Protein AF-G2GX30-F1 (afdb_monomer)

Foldseek 3Di:
DDPDPPDPQDPVNVVVVVVVVVVVCVVVVNDPDPPPPDPDQQQDCVPVVSVVVLLVVLVVLLVQCVVCQVPLVSNLVSLVVNLVSCRSHVVVVLNVLSVVQNVCSVVVHGDDPVSSVVSVVSSCVVSVVVVVVVPPPDD

Secondary structure (DSSP, 8-state):
------S---HHHHHHHHHHHHHHHHTTT-------S----SS-TTSHHHHHHHHHHHHHHHHHHHHTTT-HHHHHHHHHHHHHHHHHTT-HHHHHHHHHHHHHHHTT----HHHHHHHHHHHHHHHHHHHHHTSS---

pLDDT: m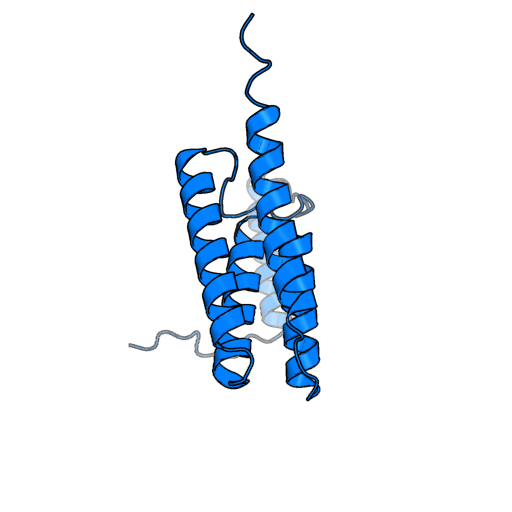ean 83.63, std 17.61, range [35.22, 98.38]

Solvent-accessible surface area (backbone atoms only — not comparable to full-atom values): 8175 Å² total; per-residue (Å²): 131,90,86,65,84,87,62,88,75,47,73,66,58,49,49,54,53,49,53,52,52,51,50,58,35,52,77,65,74,47,78,87,68,78,90,72,66,75,80,74,42,79,42,62,65,85,43,64,71,55,30,55,52,49,52,53,52,52,54,53,38,53,51,51,32,64,74,20,61,91,36,67,70,58,25,45,52,36,33,53,50,47,22,52,55,23,49,37,50,55,36,56,70,56,18,50,53,29,49,51,52,44,51,38,47,76,73,72,49,81,82,50,73,66,60,54,49,48,56,51,49,53,52,50,52,63,63,56,56,58,68,64,70,72,73,79,81,84,132

Structure (mmCIF, N/CA/C/O backbone):
data_AF-G2GX30-F1
#
_entry.id   AF-G2GX30-F1
#
loop_
_atom_site.group_PDB
_atom_site.id
_atom_site.type_symbol
_atom_site.label_atom_id
_atom_site.label_alt_id
_atom_site.label_comp_id
_atom_site.label_asym_id
_atom_site.label_entity_id
_atom_site.label_seq_id
_atom_site.pdbx_PDB_ins_code
_atom_site.Cartn_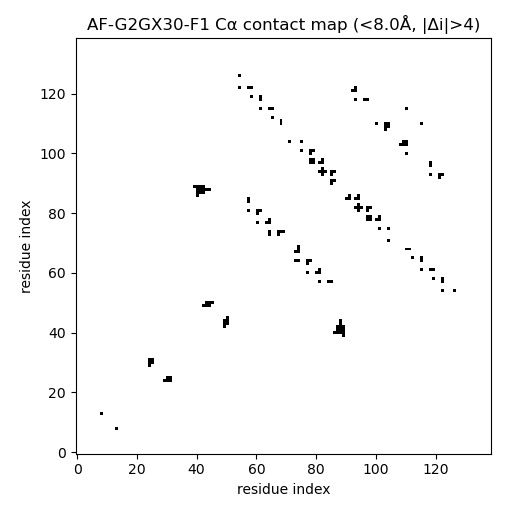x
_atom_site.Cartn_y
_atom_site.Cartn_z
_atom_site.occupancy
_atom_site.B_iso_or_equiv
_atom_site.auth_seq_id
_atom_site.auth_comp_id
_atom_site.auth_asym_id
_atom_site.auth_atom_id
_atom_site.pdbx_PDB_model_num
ATOM 1 N N . MET A 1 1 ? -11.036 15.610 -26.473 1.00 35.22 1 MET A N 1
ATOM 2 C CA . MET A 1 1 ? -11.741 14.913 -27.569 1.00 35.22 1 MET A CA 1
ATOM 3 C C . MET A 1 1 ? -11.343 13.449 -27.464 1.00 35.22 1 MET A C 1
ATOM 5 O O . MET A 1 1 ? -10.156 13.182 -27.365 1.00 35.22 1 MET A O 1
ATOM 9 N N . ASN A 1 2 ? -12.315 12.551 -27.303 1.00 45.97 2 ASN A N 1
ATOM 10 C CA . ASN A 1 2 ? -12.107 11.148 -26.934 1.00 45.97 2 ASN A CA 1
ATOM 11 C C . ASN A 1 2 ? -11.613 10.331 -28.136 1.00 45.97 2 ASN A C 1
ATOM 13 O O . ASN A 1 2 ? -12.425 9.855 -28.922 1.00 45.97 2 ASN A O 1
ATOM 17 N N . GLU A 1 3 ? -10.302 10.146 -28.264 1.00 43.62 3 GLU A N 1
ATOM 18 C CA . GLU A 1 3 ? -9.695 9.243 -29.252 1.00 43.62 3 GLU A CA 1
ATOM 19 C C . GLU A 1 3 ? -9.442 7.858 -28.639 1.00 43.62 3 GLU A C 1
ATOM 21 O O . GLU A 1 3 ? -8.326 7.346 -28.628 1.00 43.62 3 GLU A O 1
ATOM 26 N N . TYR A 1 4 ? -10.489 7.236 -28.091 1.00 46.62 4 TYR A N 1
ATOM 27 C CA . TYR A 1 4 ? -10.425 5.811 -27.770 1.00 46.62 4 TYR A CA 1
ATOM 28 C C . TYR A 1 4 ? -10.595 5.001 -29.059 1.00 46.62 4 TYR A C 1
ATOM 30 O O . TYR A 1 4 ? -11.507 5.261 -29.847 1.00 46.62 4 TYR A O 1
ATOM 38 N N . LEU A 1 5 ? -9.709 4.018 -29.251 1.00 45.59 5 LEU A N 1
ATOM 39 C CA . LEU A 1 5 ? -9.751 3.003 -30.307 1.00 45.59 5 LEU A CA 1
ATOM 40 C C . LEU A 1 5 ? -11.167 2.414 -30.412 1.00 45.59 5 LEU A C 1
ATOM 42 O O . LEU A 1 5 ? -11.622 1.657 -29.560 1.00 45.59 5 LEU A O 1
ATOM 46 N N . SER A 1 6 ? -11.884 2.807 -31.460 1.00 52.03 6 SER A N 1
ATOM 47 C CA . SER A 1 6 ? -13.336 2.660 -31.602 1.00 52.03 6 SER A CA 1
ATOM 48 C C . SER A 1 6 ? -13.799 1.303 -32.140 1.00 52.03 6 SER A C 1
ATOM 50 O O . SER A 1 6 ? -14.912 1.188 -32.652 1.00 52.03 6 SER A O 1
ATOM 52 N N . LYS A 1 7 ? -12.988 0.246 -32.025 1.00 60.47 7 LYS A N 1
ATOM 53 C CA . LYS A 1 7 ? -13.415 -1.117 -32.369 1.00 60.47 7 LYS A CA 1
ATOM 54 C C . LYS A 1 7 ? -12.879 -2.114 -31.344 1.00 60.47 7 LYS A C 1
ATOM 56 O O . LYS A 1 7 ? -11.677 -2.091 -31.087 1.00 60.47 7 LYS A O 1
ATOM 61 N N . PRO A 1 8 ? -13.719 -3.001 -30.778 1.00 57.06 8 PRO A N 1
ATOM 62 C CA . PRO A 1 8 ? -13.214 -4.119 -29.998 1.00 57.06 8 PRO A CA 1
ATOM 63 C C . PRO A 1 8 ? -12.328 -4.969 -30.913 1.00 57.06 8 PRO A C 1
ATOM 65 O O . PRO A 1 8 ? -12.810 -5.539 -31.892 1.00 57.06 8 PRO A O 1
ATOM 68 N N . ALA A 1 9 ? -11.027 -5.006 -30.630 1.00 61.25 9 ALA A N 1
ATOM 69 C CA . ALA A 1 9 ? -10.128 -5.950 -31.270 1.00 61.25 9 ALA A CA 1
ATOM 70 C C . ALA A 1 9 ? -10.529 -7.352 -30.806 1.00 61.25 9 ALA A C 1
ATOM 72 O O . ALA A 1 9 ? -10.614 -7.627 -29.607 1.00 61.25 9 ALA A O 1
ATOM 73 N N . THR A 1 10 ? -10.824 -8.233 -31.753 1.00 77.88 10 THR A N 1
ATOM 74 C CA . THR A 1 10 ? -11.016 -9.650 -31.436 1.00 77.88 10 THR A CA 1
ATOM 75 C C . THR A 1 10 ? -9.678 -10.266 -31.028 1.00 77.88 10 THR A C 1
ATOM 77 O O . THR A 1 10 ? -8.618 -9.784 -31.425 1.00 77.88 10 THR A O 1
ATOM 80 N N . MET A 1 11 ? -9.706 -11.364 -30.271 1.00 74.38 11 MET A N 1
ATOM 81 C CA . MET A 1 11 ? -8.475 -12.083 -29.911 1.00 74.38 11 MET A CA 1
ATOM 82 C C . MET A 1 11 ? -7.686 -12.549 -31.146 1.00 74.38 11 MET A C 1
ATOM 84 O O . MET A 1 11 ? -6.462 -12.569 -31.104 1.00 74.38 11 MET A O 1
ATOM 88 N N . GLY A 1 12 ? -8.369 -12.840 -32.262 1.00 79.44 12 GLY A N 1
ATOM 89 C CA . GLY A 1 12 ? -7.718 -13.145 -33.540 1.00 79.44 12 GLY A CA 1
ATOM 90 C C . GLY A 1 12 ? -6.960 -11.948 -34.121 1.00 79.44 12 GLY A C 1
ATOM 91 O O . GLY A 1 12 ? -5.793 -12.074 -34.461 1.00 79.44 12 GLY A O 1
ATOM 92 N N . GLN A 1 13 ? -7.575 -10.762 -34.134 1.00 79.88 13 GLN A N 1
ATOM 93 C CA . GLN A 1 13 ? -6.913 -9.532 -34.597 1.00 79.88 13 GLN A CA 1
ATOM 94 C C . GLN A 1 13 ? -5.732 -9.129 -33.708 1.00 79.88 13 GLN A C 1
ATOM 96 O O . GLN A 1 13 ? -4.739 -8.600 -34.198 1.00 79.88 13 GLN A O 1
ATOM 101 N N . LEU A 1 14 ? -5.832 -9.370 -32.398 1.00 78.81 14 LEU A N 1
ATOM 102 C CA . LEU A 1 14 ? -4.720 -9.136 -31.482 1.00 78.81 14 LEU A CA 1
ATOM 103 C C . LEU A 1 14 ? -3.553 -10.091 -31.770 1.00 78.81 14 LEU A C 1
ATOM 105 O O . LEU A 1 14 ? -2.413 -9.641 -31.813 1.00 78.81 14 LEU A O 1
ATOM 109 N N . ALA A 1 15 ? -3.834 -11.376 -31.999 1.00 82.44 15 ALA A N 1
ATOM 110 C CA . ALA A 1 15 ? -2.815 -12.364 -32.348 1.00 82.44 15 ALA A CA 1
ATOM 111 C C . ALA A 1 15 ? -2.107 -12.013 -33.667 1.00 82.44 15 ALA A C 1
ATOM 113 O O . ALA A 1 15 ? -0.882 -11.984 -33.702 1.00 82.44 15 ALA A O 1
ATOM 114 N N . GLU A 1 16 ? -2.860 -11.630 -34.703 1.00 85.12 16 GLU A N 1
ATOM 115 C CA . GLU A 1 16 ? -2.300 -11.198 -35.994 1.00 85.12 16 GLU A CA 1
ATOM 116 C C . GLU A 1 16 ? -1.362 -9.987 -35.853 1.00 85.12 16 GLU A C 1
ATOM 118 O O . GLU A 1 16 ? -0.301 -9.932 -36.474 1.00 85.12 16 GLU A O 1
ATOM 123 N N . LEU A 1 17 ? -1.728 -9.013 -35.013 1.00 83.12 17 LEU A N 1
ATOM 124 C CA . LEU A 1 17 ? -0.892 -7.839 -34.752 1.00 83.12 17 LEU A CA 1
ATOM 125 C C . LEU A 1 17 ? 0.368 -8.180 -33.949 1.00 83.12 17 LEU A C 1
ATOM 127 O O . LEU A 1 17 ? 1.416 -7.578 -34.186 1.00 83.12 17 LEU A O 1
ATOM 131 N N . ILE A 1 18 ? 0.277 -9.131 -33.015 1.00 81.94 18 ILE A N 1
ATOM 132 C CA . ILE A 1 18 ? 1.435 -9.631 -32.268 1.00 81.94 18 ILE A CA 1
ATOM 133 C C . ILE A 1 18 ? 2.387 -10.362 -33.219 1.00 81.94 18 ILE A C 1
ATOM 135 O O . ILE A 1 18 ? 3.570 -10.030 -33.235 1.00 81.94 18 ILE A O 1
ATOM 139 N N . ASP A 1 19 ? 1.881 -11.267 -34.059 1.00 84.25 19 ASP A N 1
ATOM 140 C CA . ASP A 1 19 ? 2.685 -12.009 -35.036 1.00 84.25 19 ASP A CA 1
ATOM 141 C C . ASP A 1 19 ? 3.418 -11.065 -35.996 1.00 84.25 19 ASP A C 1
ATOM 143 O O . ASP A 1 19 ? 4.619 -11.215 -36.237 1.00 84.25 19 ASP A O 1
ATOM 147 N N . LEU A 1 20 ? 2.720 -10.038 -36.489 1.00 85.94 20 LEU A N 1
ATOM 148 C CA . LEU A 1 20 ? 3.308 -9.013 -37.345 1.00 85.94 20 LEU A CA 1
ATOM 149 C C . LEU A 1 20 ? 4.406 -8.220 -36.617 1.00 85.94 20 LEU A C 1
ATOM 151 O O . LEU A 1 20 ? 5.489 -8.005 -37.161 1.00 85.94 20 LEU A O 1
ATOM 155 N N . ALA A 1 21 ? 4.160 -7.796 -35.374 1.00 82.12 21 ALA A N 1
ATOM 156 C CA . ALA A 1 21 ? 5.155 -7.087 -34.572 1.00 82.12 21 ALA A CA 1
ATOM 157 C C . ALA A 1 21 ? 6.389 -7.957 -34.283 1.00 82.12 21 ALA A C 1
ATOM 159 O O . ALA A 1 21 ? 7.513 -7.454 -34.313 1.00 82.12 21 ALA A O 1
ATOM 160 N N . THR A 1 22 ? 6.195 -9.255 -34.045 1.00 79.50 22 THR A N 1
ATOM 161 C CA . THR A 1 22 ? 7.275 -10.225 -33.858 1.00 79.50 22 THR A CA 1
ATOM 162 C C . THR A 1 22 ? 8.120 -10.377 -35.121 1.00 79.50 22 THR A C 1
ATOM 164 O O . THR A 1 22 ? 9.346 -10.332 -35.030 1.00 79.50 22 THR A O 1
ATOM 167 N N . GLN A 1 23 ? 7.496 -10.479 -36.298 1.00 83.00 23 GLN A N 1
ATOM 168 C CA . GLN A 1 23 ? 8.211 -10.527 -37.579 1.00 83.00 23 GLN A CA 1
ATOM 169 C C . GLN A 1 23 ? 9.085 -9.282 -37.778 1.00 83.00 23 GLN A C 1
ATOM 171 O O . GLN A 1 23 ? 10.282 -9.412 -38.023 1.00 83.00 23 GLN A O 1
ATOM 176 N N . PHE A 1 24 ? 8.534 -8.085 -37.552 1.00 83.44 24 PHE A N 1
ATOM 177 C CA . PHE A 1 24 ? 9.299 -6.838 -37.655 1.00 83.44 24 PHE A CA 1
ATOM 178 C C . PHE A 1 24 ? 10.456 -6.732 -36.652 1.00 83.44 24 PHE A C 1
ATOM 180 O O . PHE A 1 24 ? 11.464 -6.087 -36.942 1.00 83.44 24 PHE A O 1
ATOM 187 N N . GLN A 1 25 ? 10.324 -7.312 -35.457 1.00 78.12 25 GLN A N 1
ATOM 188 C CA . GLN A 1 25 ? 11.401 -7.320 -34.462 1.00 78.12 25 GLN A CA 1
ATOM 189 C C . GLN A 1 25 ? 12.536 -8.264 -34.878 1.00 78.12 25 GLN A C 1
ATOM 191 O O . GLN A 1 25 ? 13.703 -7.878 -34.806 1.00 78.12 25 GLN A O 1
ATOM 196 N N . LEU A 1 26 ? 12.195 -9.451 -35.388 1.00 78.94 26 LEU A N 1
ATOM 197 C CA . LEU A 1 26 ? 13.165 -10.436 -35.872 1.00 78.94 26 LEU A CA 1
ATOM 198 C C . LEU A 1 26 ? 13.907 -9.959 -37.128 1.00 78.94 26 LEU A C 1
ATOM 200 O O . LEU A 1 26 ? 15.121 -10.108 -37.202 1.00 78.94 26 LEU A O 1
ATOM 204 N N . GLU A 1 27 ? 13.214 -9.321 -38.078 1.00 85.69 27 GLU A N 1
ATOM 205 C CA . GLU A 1 27 ? 13.835 -8.728 -39.279 1.00 85.69 27 GLU A CA 1
ATOM 206 C C . GLU A 1 27 ? 14.869 -7.640 -38.954 1.00 85.69 27 GLU A C 1
ATOM 208 O O . GLU A 1 27 ? 15.732 -7.329 -39.773 1.00 85.69 27 GLU A O 1
ATOM 213 N N . ARG A 1 28 ? 14.787 -7.047 -37.759 1.00 79.12 28 ARG A N 1
ATOM 214 C CA . ARG A 1 28 ? 15.690 -5.991 -37.290 1.00 79.12 28 ARG A CA 1
ATOM 215 C C . ARG A 1 28 ? 16.812 -6.511 -36.390 1.00 79.12 28 ARG A C 1
ATOM 217 O O . ARG A 1 28 ? 17.453 -5.693 -35.731 1.00 79.12 28 ARG A O 1
ATOM 224 N N . ASP A 1 29 ? 17.020 -7.830 -36.331 1.00 77.75 29 ASP A N 1
ATOM 225 C CA . ASP A 1 29 ? 17.958 -8.493 -35.412 1.00 77.75 29 ASP A CA 1
ATOM 226 C C . ASP A 1 29 ? 17.730 -8.103 -33.936 1.00 77.75 29 ASP A C 1
ATOM 228 O O . ASP A 1 29 ? 18.653 -8.102 -33.121 1.00 77.75 29 ASP A O 1
ATOM 232 N N . ILE A 1 30 ? 16.492 -7.758 -33.557 1.00 74.25 30 ILE A N 1
ATOM 233 C CA . ILE A 1 30 ? 16.141 -7.512 -32.156 1.00 74.25 30 ILE A CA 1
ATOM 234 C C . ILE A 1 30 ? 15.784 -8.872 -31.544 1.00 74.25 30 ILE A C 1
ATOM 236 O O . ILE A 1 30 ? 14.727 -9.420 -31.867 1.00 74.25 30 ILE A O 1
ATOM 240 N N . PRO A 1 31 ? 16.629 -9.449 -30.669 1.00 68.88 31 PRO A N 1
ATOM 241 C CA . PRO A 1 31 ? 16.305 -10.716 -30.037 1.00 68.88 31 PRO A CA 1
ATOM 242 C C . PRO A 1 31 ? 15.069 -10.544 -29.154 1.00 68.88 31 PRO A C 1
ATOM 244 O O . PRO A 1 31 ? 14.987 -9.615 -28.346 1.00 68.88 31 PRO A O 1
ATOM 247 N N . LEU A 1 32 ? 14.119 -11.470 -29.283 1.00 66.62 32 LEU A N 1
ATOM 248 C CA . LEU A 1 32 ? 12.993 -11.580 -28.364 1.00 66.62 32 LEU A CA 1
ATOM 249 C C . LEU A 1 32 ? 13.535 -12.023 -27.006 1.00 66.62 32 LEU A C 1
ATOM 251 O O . LEU A 1 32 ? 13.783 -13.205 -26.767 1.00 66.62 32 LEU A O 1
ATOM 255 N N . LEU A 1 33 ? 13.764 -11.059 -26.123 1.00 66.25 33 LEU A N 1
ATOM 256 C CA . LEU A 1 33 ? 14.139 -11.341 -24.749 1.00 66.25 33 LEU A CA 1
ATOM 257 C C . LEU A 1 33 ? 12.859 -11.603 -23.954 1.00 66.25 33 LEU A C 1
ATOM 259 O O . LEU A 1 33 ? 11.958 -10.759 -23.963 1.00 66.25 33 LEU A O 1
ATOM 263 N N . PRO A 1 34 ? 12.756 -12.739 -23.242 1.00 61.34 34 PRO A N 1
ATOM 264 C CA . PRO A 1 34 ? 11.738 -12.890 -22.221 1.00 61.34 34 PRO A CA 1
ATOM 265 C C . PRO A 1 34 ? 11.810 -11.681 -21.291 1.00 61.34 34 PRO A C 1
ATOM 267 O O . PRO A 1 34 ? 12.897 -11.305 -20.843 1.00 61.34 34 PRO A O 1
ATOM 270 N N . GLN A 1 35 ? 10.666 -11.089 -20.957 1.00 55.62 35 GLN A N 1
ATOM 271 C CA . GLN A 1 35 ? 10.591 -10.120 -19.869 1.00 55.62 35 GLN A CA 1
ATOM 272 C C . GLN A 1 35 ? 10.730 -10.880 -18.537 1.00 55.62 35 GLN A C 1
ATOM 274 O O . GLN A 1 35 ? 9.778 -11.022 -17.780 1.00 55.62 35 GLN A O 1
ATOM 279 N N . SER A 1 36 ? 11.908 -11.464 -18.293 1.00 52.72 36 SER A N 1
ATOM 280 C CA . SER A 1 36 ? 12.224 -12.276 -17.112 1.00 52.72 36 SER A CA 1
ATOM 281 C C . SER A 1 36 ? 13.004 -11.503 -16.056 1.00 52.72 36 SER A C 1
ATOM 283 O O . SER A 1 36 ? 13.434 -12.084 -15.062 1.00 52.72 36 SER A O 1
ATOM 285 N N . VAL A 1 37 ? 13.231 -10.207 -16.258 1.00 55.56 37 VAL A N 1
ATOM 286 C CA . VAL A 1 37 ? 13.784 -9.368 -15.201 1.00 55.56 37 VAL A CA 1
ATOM 287 C C . VAL A 1 37 ? 12.607 -9.005 -14.312 1.00 55.56 37 VAL A C 1
ATOM 289 O O . VAL A 1 37 ? 11.656 -8.382 -14.788 1.00 55.56 37 VAL A O 1
ATOM 292 N N . ALA A 1 38 ? 12.652 -9.437 -13.047 1.00 59.25 38 ALA A N 1
ATOM 293 C CA . ALA A 1 38 ? 11.750 -8.938 -12.014 1.00 59.25 38 ALA A CA 1
ATOM 294 C C . ALA A 1 38 ? 11.585 -7.423 -12.220 1.00 59.25 38 ALA A C 1
ATOM 296 O O . ALA A 1 38 ? 12.602 -6.752 -12.427 1.00 59.25 38 ALA A O 1
ATOM 297 N N . PRO A 1 39 ? 10.347 -6.898 -12.280 1.00 62.31 39 PRO A N 1
ATOM 298 C CA . PRO A 1 39 ? 10.107 -5.527 -12.699 1.00 62.31 39 PRO A CA 1
ATOM 299 C C . PRO A 1 39 ? 11.002 -4.598 -11.886 1.00 62.31 39 PRO A C 1
ATOM 301 O O . PRO A 1 39 ? 10.896 -4.536 -10.661 1.00 62.31 39 PRO A O 1
ATOM 304 N N . LYS A 1 40 ? 11.936 -3.929 -12.573 1.00 71.81 40 LYS A N 1
ATOM 305 C CA . LYS A 1 40 ? 12.809 -2.957 -11.924 1.00 71.81 40 LYS A CA 1
ATOM 306 C C . LYS A 1 40 ? 11.896 -1.901 -11.288 1.00 71.81 40 LYS A C 1
ATOM 308 O O . LYS A 1 40 ? 11.035 -1.376 -12.002 1.00 71.81 40 LYS A O 1
ATOM 313 N N . PRO A 1 41 ? 12.057 -1.594 -9.991 1.00 82.81 41 PRO A N 1
ATOM 314 C CA . PRO A 1 41 ? 11.276 -0.551 -9.346 1.00 82.81 41 PRO A CA 1
ATOM 315 C C . PRO A 1 41 ? 11.355 0.752 -10.139 1.00 82.81 41 PRO A C 1
ATOM 317 O O . PRO A 1 41 ? 12.424 1.131 -10.622 1.00 82.81 41 PRO A O 1
ATOM 320 N N . MET A 1 42 ? 10.215 1.425 -10.297 1.00 87.50 42 MET A N 1
ATOM 321 C CA . MET A 1 42 ? 10.154 2.713 -10.993 1.00 87.50 42 MET A CA 1
ATOM 322 C C . MET A 1 42 ? 10.893 3.804 -10.218 1.00 87.50 42 MET A C 1
ATOM 324 O O . MET A 1 42 ? 11.442 4.725 -10.819 1.00 87.50 42 MET A O 1
ATOM 328 N N . LEU A 1 43 ? 10.883 3.707 -8.889 1.00 88.94 43 LEU A N 1
ATOM 329 C CA . LEU A 1 43 ? 11.574 4.622 -7.999 1.00 88.94 43 LEU A CA 1
ATOM 330 C C . LEU A 1 43 ? 12.898 3.996 -7.566 1.00 88.94 43 LEU A C 1
ATOM 332 O O . LEU A 1 43 ? 12.924 2.932 -6.949 1.00 88.94 43 LEU A O 1
ATOM 336 N N . ASP A 1 44 ? 13.992 4.674 -7.897 1.00 86.06 44 ASP A N 1
ATOM 337 C CA . ASP A 1 44 ? 15.338 4.226 -7.567 1.00 86.06 44 ASP A CA 1
ATOM 338 C C . ASP A 1 44 ? 15.702 4.624 -6.131 1.00 86.06 44 ASP A C 1
ATOM 340 O O . ASP A 1 44 ? 15.930 5.797 -5.830 1.00 86.06 44 ASP A O 1
ATOM 344 N N . LEU A 1 45 ? 15.753 3.641 -5.232 1.00 88.50 45 LEU A N 1
ATOM 345 C CA . LEU A 1 45 ? 16.124 3.858 -3.833 1.00 88.50 45 LEU A CA 1
ATOM 346 C C . LEU A 1 45 ? 17.634 4.067 -3.623 1.00 88.50 45 LEU A C 1
ATOM 348 O O . LEU A 1 45 ? 18.032 4.419 -2.511 1.00 88.50 45 LEU A O 1
ATOM 352 N N . THR A 1 46 ? 18.469 3.888 -4.657 1.00 87.81 46 THR A N 1
ATOM 353 C CA . THR A 1 46 ? 19.914 4.176 -4.585 1.00 87.81 46 THR A CA 1
ATOM 354 C C . THR A 1 46 ? 20.220 5.676 -4.648 1.00 87.81 46 THR A C 1
ATOM 356 O O . THR A 1 46 ? 21.254 6.114 -4.147 1.00 87.81 46 THR A O 1
ATOM 359 N N . ASP A 1 47 ? 19.303 6.491 -5.181 1.00 90.50 47 ASP A N 1
ATOM 360 C CA . ASP A 1 47 ? 19.364 7.948 -5.054 1.00 90.50 47 ASP A CA 1
ATOM 361 C C . ASP A 1 47 ? 18.951 8.348 -3.630 1.00 90.50 47 ASP A C 1
ATOM 363 O O . ASP A 1 47 ? 17.776 8.319 -3.263 1.00 90.50 47 ASP A O 1
ATOM 367 N N . HIS A 1 48 ? 19.922 8.768 -2.816 1.00 88.25 48 HIS A N 1
ATOM 368 C CA . HIS A 1 48 ? 19.696 9.147 -1.420 1.00 88.25 48 HIS A CA 1
ATOM 369 C C . HIS A 1 48 ? 18.689 10.292 -1.234 1.00 88.25 48 HIS A C 1
ATOM 371 O O . HIS A 1 48 ? 17.944 10.307 -0.247 1.00 88.25 48 HIS A O 1
ATOM 377 N N . GLN A 1 49 ? 18.645 11.265 -2.150 1.00 90.69 49 GLN A N 1
ATOM 378 C CA . GLN A 1 49 ? 17.717 12.387 -2.034 1.00 90.69 49 GLN A CA 1
ATOM 379 C C . GLN A 1 49 ? 16.289 11.936 -2.345 1.00 90.69 49 GLN A C 1
ATOM 381 O O . GLN A 1 49 ? 15.353 12.328 -1.637 1.00 90.69 49 GLN A O 1
ATOM 386 N N . LEU A 1 50 ? 16.118 11.110 -3.379 1.00 91.44 50 LEU A N 1
ATOM 387 C CA . LEU A 1 50 ? 14.832 10.509 -3.715 1.00 91.44 50 LEU A CA 1
ATOM 388 C C . LEU A 1 50 ? 14.372 9.540 -2.618 1.00 91.44 50 LEU A C 1
ATOM 390 O O . LEU A 1 50 ? 13.247 9.657 -2.135 1.00 91.44 50 LEU A O 1
ATOM 394 N N . SER A 1 51 ? 15.261 8.666 -2.153 1.00 93.50 51 SER A N 1
ATOM 395 C CA . SER A 1 51 ? 15.028 7.706 -1.071 1.00 93.50 51 SER A CA 1
ATOM 396 C C . SER A 1 51 ? 14.538 8.392 0.208 1.00 93.50 51 SER A C 1
ATOM 398 O O . SER A 1 51 ? 13.509 8.011 0.769 1.00 93.50 51 SER A O 1
ATOM 400 N N . LYS A 1 52 ? 15.165 9.507 0.615 1.00 92.62 52 LYS A N 1
ATOM 401 C CA . LYS A 1 52 ? 14.708 10.302 1.769 1.00 92.62 52 LYS A CA 1
ATOM 402 C C . LYS A 1 52 ? 13.293 10.859 1.582 1.00 92.62 52 LYS A C 1
ATOM 404 O O . LYS A 1 52 ? 12.499 10.842 2.525 1.00 92.62 52 LYS A O 1
ATOM 409 N N . LYS A 1 53 ? 12.963 11.348 0.380 1.00 94.69 53 LYS A N 1
ATOM 410 C CA . LYS A 1 53 ? 11.611 11.843 0.062 1.00 94.69 53 LYS A CA 1
ATOM 411 C C . LYS A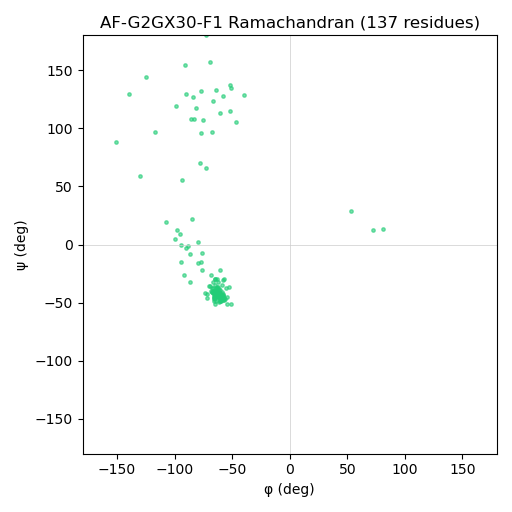 1 53 ? 10.582 10.714 0.091 1.00 94.69 53 LYS A C 1
ATOM 413 O O . LYS A 1 53 ? 9.492 10.918 0.618 1.00 94.69 53 LYS A O 1
ATOM 418 N N . ILE A 1 54 ? 10.936 9.536 -0.422 1.00 95.31 54 ILE A N 1
ATOM 419 C CA . ILE A 1 54 ? 10.077 8.347 -0.393 1.00 95.31 54 ILE A CA 1
ATOM 420 C C . ILE A 1 54 ? 9.830 7.915 1.052 1.00 95.31 54 ILE A C 1
ATOM 422 O O . ILE A 1 54 ? 8.670 7.788 1.433 1.00 95.31 54 ILE A O 1
ATOM 426 N N . LYS A 1 55 ? 10.877 7.797 1.885 1.00 95.75 55 LYS A N 1
ATOM 427 C CA . LYS A 1 55 ? 10.735 7.501 3.323 1.00 95.75 55 LYS A CA 1
ATOM 428 C C . LYS A 1 55 ? 9.737 8.451 3.979 1.00 95.75 55 LYS A C 1
ATOM 430 O O . LYS A 1 55 ? 8.789 8.012 4.620 1.00 95.75 55 LYS A O 1
ATOM 435 N N . GLN A 1 56 ? 9.918 9.757 3.783 1.00 95.94 56 GLN A N 1
ATOM 436 C CA . GLN A 1 56 ? 9.043 10.763 4.380 1.00 95.94 56 GLN A CA 1
ATOM 437 C C . GLN A 1 56 ? 7.594 10.645 3.881 1.00 95.94 56 GLN A C 1
ATOM 439 O O . GLN A 1 56 ? 6.667 10.738 4.682 1.00 95.94 56 GLN A O 1
ATOM 444 N N . ALA A 1 57 ? 7.386 10.412 2.583 1.00 96.50 57 ALA A N 1
ATOM 445 C CA . ALA A 1 57 ? 6.056 10.221 2.013 1.00 96.50 57 ALA A CA 1
ATOM 446 C C . ALA A 1 57 ? 5.348 8.979 2.579 1.00 96.50 57 ALA A C 1
ATOM 448 O O . ALA A 1 57 ? 4.178 9.063 2.951 1.00 96.50 57 ALA A O 1
ATOM 449 N N . LEU A 1 58 ? 6.060 7.856 2.703 1.00 97.62 58 LEU A N 1
ATOM 450 C CA . LEU A 1 58 ? 5.522 6.619 3.272 1.00 97.62 58 LEU A CA 1
ATOM 451 C C . LEU A 1 58 ? 5.166 6.788 4.756 1.00 97.62 58 LEU A C 1
ATOM 453 O O . LEU A 1 58 ? 4.084 6.382 5.171 1.00 97.62 58 LEU A O 1
ATOM 457 N N . LEU A 1 59 ? 6.017 7.454 5.543 1.00 97.38 59 LEU A N 1
AT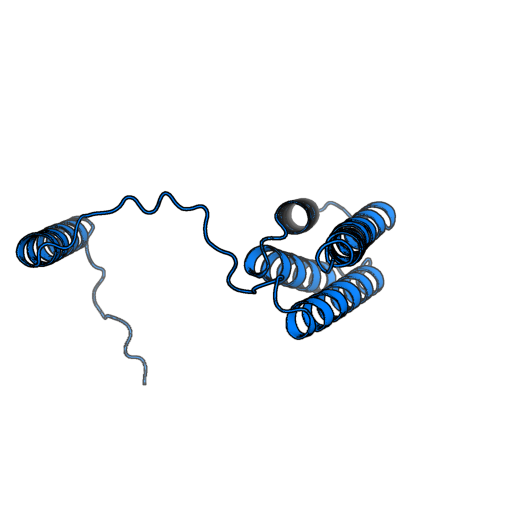OM 458 C CA . LEU A 1 59 ? 5.729 7.743 6.953 1.00 97.38 59 LEU A CA 1
ATOM 459 C C . LEU A 1 59 ? 4.501 8.649 7.122 1.00 97.38 59 LEU A C 1
ATOM 461 O O . LEU A 1 59 ? 3.658 8.384 7.977 1.00 97.38 59 LEU A O 1
ATOM 465 N N . MET A 1 60 ? 4.349 9.672 6.274 1.00 97.88 60 MET A N 1
ATOM 466 C CA . MET A 1 60 ? 3.137 10.502 6.266 1.00 97.88 60 MET A CA 1
ATOM 467 C C . MET A 1 60 ? 1.885 9.691 5.902 1.00 97.88 60 MET A C 1
ATOM 469 O O . MET A 1 60 ? 0.816 9.942 6.453 1.00 97.88 60 MET A O 1
ATOM 473 N N . LEU A 1 61 ? 1.991 8.721 4.989 1.00 97.81 61 LEU A N 1
ATOM 474 C CA . LEU A 1 61 ? 0.874 7.834 4.653 1.00 97.81 61 LEU A CA 1
ATOM 475 C C . LEU A 1 61 ? 0.496 6.926 5.826 1.00 97.81 61 LEU A C 1
ATOM 477 O O . LEU A 1 61 ? -0.689 6.795 6.110 1.00 97.81 61 LEU A O 1
ATOM 481 N N . VAL A 1 62 ? 1.465 6.361 6.551 1.00 97.38 62 VAL A N 1
ATOM 482 C CA . VAL A 1 62 ? 1.186 5.549 7.751 1.00 97.38 62 VAL A CA 1
ATOM 483 C C . VAL A 1 62 ? 0.533 6.375 8.859 1.00 97.38 62 VAL A C 1
ATOM 485 O O . VAL A 1 62 ? -0.399 5.904 9.516 1.00 97.38 62 VAL A O 1
ATOM 488 N N . GLN A 1 63 ? 0.938 7.635 9.024 1.00 97.50 63 GLN A N 1
ATOM 489 C CA . GLN A 1 63 ? 0.253 8.547 9.937 1.00 97.50 63 GLN A CA 1
ATOM 490 C C . GLN A 1 63 ? -1.214 8.750 9.529 1.00 97.50 63 GLN A C 1
ATOM 492 O O . GLN A 1 63 ? -2.107 8.569 10.353 1.00 97.50 63 GLN A O 1
ATOM 497 N N . LYS A 1 64 ? -1.484 9.036 8.249 1.00 97.94 64 LYS A N 1
ATOM 498 C CA . LYS A 1 64 ? -2.859 9.173 7.743 1.00 97.94 64 LYS A CA 1
ATOM 499 C C . LYS A 1 64 ? -3.682 7.897 7.911 1.00 97.94 64 LYS A C 1
ATOM 501 O O . LYS A 1 64 ? -4.845 7.984 8.281 1.00 97.94 64 LYS A O 1
ATOM 506 N N . ILE A 1 65 ? -3.082 6.724 7.688 1.00 97.62 65 ILE A N 1
ATOM 507 C CA . ILE A 1 65 ? -3.708 5.415 7.944 1.00 97.62 65 ILE A CA 1
ATOM 508 C C . ILE A 1 65 ? -4.142 5.326 9.407 1.00 97.62 65 ILE A C 1
ATOM 510 O O . ILE A 1 65 ? -5.294 4.996 9.677 1.00 97.62 65 ILE A O 1
ATOM 514 N N . THR A 1 66 ? -3.247 5.691 10.330 1.00 96.94 66 THR A N 1
ATOM 515 C CA . THR A 1 66 ? -3.499 5.686 11.779 1.00 96.94 66 THR A CA 1
ATOM 516 C C . THR A 1 66 ? -4.660 6.607 12.154 1.00 96.94 66 THR A C 1
ATOM 518 O O . THR A 1 66 ? -5.529 6.225 12.934 1.00 96.94 66 THR A O 1
ATOM 521 N N . GLU A 1 67 ? -4.692 7.811 11.582 1.00 96.69 67 GLU A N 1
ATOM 522 C CA . GLU A 1 67 ? -5.751 8.806 11.794 1.00 96.69 67 GLU A CA 1
ATOM 523 C C . GLU A 1 67 ? -7.096 8.369 11.189 1.00 96.69 67 GLU A C 1
ATOM 525 O O . GLU A 1 67 ? -8.148 8.766 11.680 1.00 96.69 67 GLU A O 1
ATOM 530 N N . SER A 1 68 ? -7.070 7.524 10.155 1.00 96.06 68 SER A N 1
ATOM 531 C CA . SER A 1 68 ? -8.261 7.028 9.456 1.00 96.06 68 SER A CA 1
ATOM 532 C C . SER A 1 68 ? -8.781 5.669 9.937 1.00 96.06 68 SER A C 1
ATOM 534 O O . SER A 1 68 ? -9.670 5.129 9.295 1.00 96.06 68 SER A O 1
ATOM 536 N N . ILE A 1 69 ? -8.270 5.099 11.038 1.00 93.69 69 ILE A N 1
ATOM 537 C CA . ILE A 1 69 ? -8.660 3.747 11.504 1.00 93.69 69 ILE A CA 1
ATOM 538 C C . ILE A 1 69 ? -10.186 3.577 11.638 1.00 93.69 69 ILE A C 1
ATOM 540 O O . ILE A 1 69 ? -10.708 2.513 11.312 1.00 93.69 69 ILE A O 1
ATOM 544 N N . ASP A 1 70 ? -10.893 4.623 12.068 1.00 93.31 70 ASP A N 1
ATOM 545 C CA . ASP A 1 70 ? -12.346 4.597 12.284 1.00 93.31 70 ASP A CA 1
ATOM 546 C C . ASP A 1 70 ? -13.171 5.001 11.037 1.00 93.31 70 ASP A C 1
ATOM 548 O O . ASP A 1 70 ? -14.401 4.943 11.062 1.00 93.31 70 ASP A O 1
ATOM 552 N N . ASP A 1 71 ? -12.521 5.390 9.933 1.00 96.12 71 ASP A N 1
ATOM 553 C CA . ASP A 1 71 ? -13.151 5.717 8.646 1.00 96.12 71 ASP A CA 1
ATOM 554 C C . ASP A 1 71 ? -12.676 4.733 7.572 1.00 96.12 71 ASP A C 1
ATOM 556 O O . ASP A 1 71 ? -11.634 4.911 6.939 1.00 96.12 71 ASP A O 1
ATOM 560 N N . THR A 1 72 ? -13.477 3.694 7.327 1.00 95.38 72 THR A N 1
ATOM 561 C CA . THR A 1 72 ? -13.157 2.626 6.370 1.00 95.38 72 THR A CA 1
ATOM 562 C C . THR A 1 72 ? -12.847 3.146 4.964 1.00 95.38 72 THR A C 1
ATOM 564 O O . THR A 1 72 ? -11.966 2.605 4.296 1.00 95.38 72 THR A O 1
ATOM 567 N N . SER A 1 73 ? -13.540 4.190 4.496 1.00 96.31 73 SER A N 1
ATOM 568 C CA . SER A 1 73 ? -13.334 4.715 3.142 1.00 96.31 73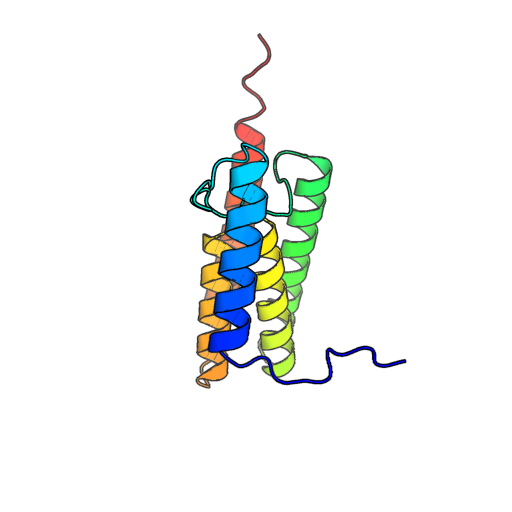 SER A CA 1
ATOM 569 C C . SER A 1 73 ? -11.996 5.442 3.037 1.00 96.31 73 SER A C 1
ATOM 571 O O . SER A 1 73 ? -11.244 5.223 2.083 1.00 96.31 73 SER A O 1
ATOM 573 N N . ALA A 1 74 ? -11.685 6.297 4.013 1.00 97.12 74 ALA A N 1
ATOM 574 C CA . ALA A 1 74 ? -10.399 6.984 4.069 1.00 97.12 74 ALA A CA 1
ATOM 575 C C . ALA A 1 74 ? -9.245 5.991 4.272 1.00 97.12 74 ALA A C 1
ATOM 577 O O . ALA A 1 74 ? -8.219 6.086 3.598 1.00 97.12 74 ALA A O 1
ATOM 578 N N . LEU A 1 75 ? -9.438 4.992 5.134 1.00 97.75 75 LEU A N 1
ATOM 579 C CA . LEU A 1 75 ? -8.456 3.950 5.410 1.00 97.75 75 LEU A CA 1
ATOM 580 C C . LEU A 1 75 ? -8.108 3.135 4.162 1.00 97.75 75 LEU A C 1
ATOM 582 O O . LEU A 1 75 ? -6.929 2.978 3.843 1.00 97.75 75 LEU A O 1
ATOM 586 N N . LEU A 1 76 ? -9.121 2.675 3.420 1.00 97.94 76 LEU A N 1
ATOM 587 C CA . LEU A 1 76 ? -8.931 1.979 2.145 1.00 97.94 76 LEU A CA 1
ATOM 588 C C . LEU A 1 76 ? -8.164 2.842 1.142 1.00 97.94 76 LEU A C 1
ATOM 590 O O . LEU A 1 76 ? -7.235 2.358 0.498 1.00 97.94 76 LEU A O 1
ATOM 594 N N . HIS A 1 77 ? -8.510 4.126 1.033 1.00 98.00 77 HIS A N 1
ATOM 595 C CA . HIS A 1 77 ? -7.812 5.048 0.142 1.00 98.00 77 HIS A CA 1
ATOM 596 C C . HIS A 1 77 ? -6.328 5.207 0.513 1.00 98.00 77 HIS A C 1
ATOM 598 O O . HIS A 1 77 ? -5.451 5.146 -0.359 1.00 98.00 77 HIS A O 1
ATOM 604 N N . HIS A 1 78 ? -6.023 5.386 1.800 1.00 98.38 78 HIS A N 1
ATOM 605 C CA . HIS A 1 78 ? -4.646 5.543 2.261 1.00 98.38 78 HIS A CA 1
ATOM 606 C C . HIS A 1 78 ? -3.831 4.252 2.112 1.00 98.38 78 HIS A C 1
ATOM 608 O O . HIS A 1 78 ? -2.687 4.322 1.659 1.00 98.38 78 HIS A O 1
ATOM 614 N N . LEU A 1 79 ? -4.413 3.085 2.406 1.00 98.19 79 LEU A N 1
ATOM 615 C CA . LEU A 1 79 ? -3.763 1.788 2.187 1.00 98.19 79 LEU A CA 1
ATOM 616 C C . LEU A 1 79 ? -3.503 1.525 0.699 1.00 98.19 79 LEU A C 1
ATOM 618 O O . LEU A 1 79 ? -2.389 1.152 0.341 1.00 98.19 79 LEU A O 1
ATOM 622 N N . HIS A 1 80 ? -4.471 1.825 -0.173 1.00 97.81 80 HIS A N 1
ATOM 623 C CA . HIS A 1 80 ? -4.302 1.724 -1.625 1.00 97.81 80 HIS A CA 1
ATOM 624 C C . HIS A 1 80 ? -3.145 2.584 -2.131 1.00 97.81 80 HIS A C 1
ATOM 626 O O . HIS A 1 80 ? -2.326 2.147 -2.947 1.00 97.81 80 HIS A O 1
ATOM 632 N N . THR A 1 81 ? -3.051 3.806 -1.608 1.00 98.06 81 THR A N 1
ATOM 633 C CA . THR A 1 81 ? -1.964 4.729 -1.934 1.00 98.06 81 THR A CA 1
ATOM 634 C C . THR A 1 81 ? -0.622 4.197 -1.426 1.00 98.06 81 THR A C 1
ATOM 636 O O . THR A 1 81 ? 0.347 4.177 -2.184 1.00 98.06 81 THR A O 1
ATOM 639 N N . LEU A 1 82 ? -0.563 3.697 -0.185 1.00 98.25 82 LEU A N 1
ATOM 640 C CA . LEU A 1 82 ? 0.642 3.095 0.391 1.00 98.25 82 LEU A CA 1
ATOM 641 C C . LEU A 1 82 ? 1.116 1.887 -0.426 1.00 98.25 82 LEU A C 1
ATOM 643 O O . LEU A 1 82 ? 2.292 1.827 -0.780 1.00 98.25 82 LEU A O 1
ATOM 647 N N . LYS A 1 83 ? 0.207 0.972 -0.782 1.00 97.19 83 LYS A N 1
ATOM 648 C CA . LYS A 1 83 ? 0.486 -0.188 -1.639 1.00 97.19 83 LYS A CA 1
ATOM 649 C C . LYS A 1 83 ? 1.084 0.241 -2.978 1.00 97.19 83 LYS A C 1
ATOM 651 O O . LYS A 1 83 ? 2.089 -0.323 -3.409 1.00 97.19 83 LYS A O 1
ATOM 656 N N . GLY A 1 84 ? 0.491 1.246 -3.626 1.00 95.06 84 GLY A N 1
ATOM 657 C CA . GLY A 1 84 ? 0.987 1.790 -4.891 1.00 95.06 84 GLY A CA 1
ATOM 658 C C . GLY A 1 84 ? 2.398 2.371 -4.769 1.00 95.06 84 GLY A C 1
ATOM 659 O O . GLY A 1 84 ? 3.279 2.014 -5.553 1.00 95.06 84 GLY A O 1
ATOM 660 N N . CYS A 1 85 ? 2.638 3.214 -3.761 1.00 95.50 85 CYS A N 1
ATOM 661 C CA . CYS A 1 85 ? 3.957 3.798 -3.506 1.00 95.50 85 CYS A CA 1
ATOM 662 C C . CYS A 1 85 ? 5.011 2.731 -3.175 1.00 95.50 85 CYS A C 1
ATOM 664 O O . CYS A 1 85 ? 6.114 2.776 -3.719 1.00 95.50 85 CYS A O 1
ATOM 666 N N . ALA A 1 86 ? 4.669 1.756 -2.328 1.00 95.38 86 ALA A N 1
ATOM 667 C CA . ALA A 1 86 ? 5.546 0.645 -1.974 1.00 95.38 86 ALA A CA 1
ATOM 668 C C . ALA A 1 86 ? 5.919 -0.192 -3.207 1.00 95.38 86 ALA A C 1
ATOM 670 O O . ALA A 1 86 ? 7.098 -0.457 -3.428 1.00 95.38 86 ALA A O 1
ATOM 671 N N . GLY A 1 87 ? 4.941 -0.526 -4.057 1.00 93.94 87 GLY A N 1
ATOM 672 C CA . GLY A 1 87 ? 5.177 -1.274 -5.294 1.00 93.94 87 GLY A CA 1
ATOM 673 C C . GLY A 1 87 ? 6.067 -0.527 -6.289 1.00 93.94 87 GLY A C 1
ATOM 674 O O . GLY A 1 87 ? 6.996 -1.109 -6.844 1.00 93.94 87 GLY A O 1
ATOM 675 N N . GLN A 1 88 ? 5.858 0.781 -6.471 1.00 93.94 88 GLN A N 1
ATOM 676 C CA . GLN A 1 88 ? 6.713 1.599 -7.344 1.00 93.94 88 GLN A CA 1
ATOM 677 C C . GLN A 1 88 ? 8.156 1.704 -6.832 1.00 93.94 88 GLN A C 1
ATOM 679 O O . GLN A 1 88 ? 9.074 1.819 -7.643 1.00 93.94 88 GLN A O 1
ATOM 684 N N . ALA A 1 89 ? 8.358 1.636 -5.514 1.00 93.19 89 ALA A N 1
ATOM 685 C CA . ALA A 1 89 ? 9.668 1.619 -4.865 1.00 93.19 89 ALA A CA 1
ATOM 686 C C . ALA A 1 89 ? 10.270 0.212 -4.693 1.00 93.19 89 ALA A C 1
ATOM 688 O O . ALA A 1 89 ? 11.377 0.088 -4.181 1.00 93.19 89 ALA A O 1
ATOM 689 N N . GLY A 1 90 ? 9.576 -0.852 -5.113 1.00 92.69 90 GLY A N 1
ATOM 690 C CA . GLY A 1 90 ? 10.062 -2.228 -4.957 1.00 92.69 90 GLY A CA 1
ATOM 691 C C . GLY A 1 90 ? 10.024 -2.762 -3.523 1.00 92.69 90 GLY A C 1
ATOM 692 O O . GLY A 1 90 ? 10.602 -3.812 -3.243 1.00 92.69 90 GLY A O 1
ATOM 693 N N . LEU A 1 91 ? 9.333 -2.072 -2.611 1.00 94.31 91 LEU A N 1
ATOM 694 C CA . LEU A 1 91 ? 9.182 -2.444 -1.202 1.00 94.31 91 LEU A CA 1
ATOM 695 C C . LEU A 1 91 ? 8.144 -3.563 -1.057 1.00 94.31 91 LEU A C 1
ATOM 697 O O . LEU A 1 91 ? 7.037 -3.350 -0.566 1.00 94.31 91 LEU A O 1
ATOM 701 N N . THR A 1 92 ? 8.503 -4.757 -1.527 1.00 93.31 92 THR A N 1
ATOM 702 C CA . THR A 1 92 ? 7.574 -5.885 -1.720 1.00 93.31 92 THR A CA 1
ATOM 703 C C . THR A 1 92 ? 6.861 -6.290 -0.427 1.00 93.31 92 THR A C 1
ATOM 705 O O . THR A 1 92 ? 5.651 -6.494 -0.426 1.00 93.31 92 THR A O 1
ATOM 708 N N . GLU A 1 93 ? 7.577 -6.358 0.695 1.00 95.25 93 GLU A N 1
ATOM 709 C CA . GLU A 1 93 ? 6.981 -6.740 1.981 1.00 95.25 93 GLU A CA 1
ATOM 710 C C . GLU A 1 93 ? 5.955 -5.707 2.472 1.00 95.25 93 GLU A C 1
ATOM 712 O O . GLU A 1 93 ? 4.851 -6.070 2.880 1.00 95.25 93 GLU A O 1
ATOM 717 N N . LEU A 1 94 ? 6.271 -4.414 2.346 1.00 97.00 94 LEU A N 1
ATOM 718 C CA . LEU A 1 94 ? 5.351 -3.326 2.683 1.00 97.00 94 LEU A CA 1
ATOM 719 C C . LEU A 1 94 ? 4.125 -3.315 1.759 1.00 97.00 94 LEU A C 1
ATOM 721 O O . LEU A 1 94 ? 3.001 -3.130 2.223 1.00 97.00 94 LEU A O 1
ATOM 725 N N . GLN A 1 95 ? 4.335 -3.537 0.459 1.00 97.50 95 GLN A N 1
ATOM 726 C CA . GLN A 1 95 ? 3.264 -3.632 -0.531 1.00 97.50 95 GLN A CA 1
ATOM 727 C C . GLN A 1 95 ? 2.294 -4.771 -0.195 1.00 97.50 95 GLN A C 1
ATOM 729 O O . GLN A 1 95 ? 1.081 -4.562 -0.227 1.00 97.50 95 GLN A O 1
ATOM 734 N N . ASN A 1 96 ? 2.818 -5.952 0.139 1.00 97.19 96 ASN A N 1
ATOM 735 C CA . ASN A 1 96 ? 2.011 -7.125 0.467 1.00 97.19 96 ASN A CA 1
ATOM 736 C C . ASN A 1 96 ? 1.201 -6.908 1.749 1.00 97.19 96 ASN A C 1
ATOM 738 O O . ASN A 1 96 ? -0.006 -7.127 1.736 1.00 97.19 96 ASN A O 1
ATOM 742 N N . ASN A 1 97 ? 1.822 -6.378 2.809 1.00 97.94 97 ASN A N 1
ATOM 743 C CA . ASN A 1 97 ? 1.113 -6.060 4.052 1.00 97.94 97 ASN A CA 1
ATOM 744 C C . ASN A 1 97 ? -0.022 -5.048 3.812 1.00 97.94 97 ASN A C 1
ATOM 746 O O . ASN A 1 97 ? -1.142 -5.244 4.277 1.00 97.94 97 ASN A O 1
ATOM 750 N N . ALA A 1 98 ? 0.220 -3.988 3.032 1.00 97.81 98 ALA A N 1
ATOM 751 C CA . ALA A 1 98 ? -0.834 -3.031 2.686 1.00 97.81 98 ALA A CA 1
ATOM 752 C C . ALA A 1 98 ? -1.980 -3.687 1.886 1.00 97.81 98 ALA A C 1
ATOM 754 O O . ALA A 1 98 ? -3.151 -3.399 2.137 1.00 97.81 98 ALA A O 1
ATOM 755 N N . ALA A 1 99 ? -1.660 -4.600 0.962 1.00 97.44 99 ALA A N 1
ATOM 756 C CA . ALA A 1 99 ? -2.650 -5.334 0.173 1.00 97.44 99 ALA A CA 1
ATOM 757 C C . ALA A 1 99 ? -3.495 -6.307 1.018 1.00 97.44 99 ALA A C 1
ATOM 759 O O . ALA A 1 99 ? -4.699 -6.445 0.780 1.00 97.44 99 ALA A O 1
ATOM 760 N N . GLU A 1 100 ? -2.895 -6.960 2.014 1.00 97.94 100 GLU A N 1
ATOM 761 C CA . GLU A 1 100 ? -3.602 -7.830 2.960 1.00 97.94 100 GLU A CA 1
ATOM 762 C C . GLU A 1 100 ? -4.595 -7.035 3.811 1.00 97.94 100 GLU A C 1
ATOM 764 O O . GLU A 1 100 ? -5.752 -7.438 3.940 1.00 97.94 100 GLU A O 1
ATOM 769 N N . LEU A 1 101 ? -4.195 -5.859 4.306 1.00 97.75 101 LEU A N 1
ATOM 770 C CA . LEU A 1 101 ? -5.088 -4.976 5.060 1.00 97.75 101 LEU A CA 1
ATOM 771 C C . LEU A 1 101 ? -6.226 -4.421 4.192 1.00 97.75 101 LEU A C 1
ATOM 773 O O . LEU A 1 101 ? -7.372 -4.398 4.640 1.00 97.75 101 LEU A O 1
ATOM 777 N N . GLU A 1 102 ? -5.956 -4.041 2.935 1.00 97.38 102 GLU A N 1
ATOM 778 C CA . GLU A 1 102 ? -7.023 -3.696 1.981 1.00 97.38 102 GLU A CA 1
ATOM 779 C C . GLU A 1 102 ? -8.004 -4.859 1.810 1.00 97.38 102 GLU A C 1
ATOM 781 O O . GLU A 1 102 ? -9.216 -4.654 1.842 1.00 97.38 102 GLU A O 1
ATOM 786 N N . THR A 1 103 ? -7.498 -6.081 1.639 1.00 96.00 103 THR A N 1
ATOM 787 C CA . THR A 1 103 ? -8.334 -7.275 1.450 1.00 96.00 103 THR A CA 1
ATOM 788 C C . THR A 1 103 ? -9.185 -7.555 2.690 1.00 96.00 103 THR A C 1
ATOM 790 O O . THR A 1 103 ? -10.380 -7.826 2.566 1.00 96.00 103 THR A O 1
ATOM 793 N N . CYS A 1 104 ? -8.599 -7.418 3.883 1.00 96.12 104 CYS A N 1
ATOM 794 C CA . CYS A 1 104 ? -9.292 -7.550 5.163 1.00 96.12 104 CYS A CA 1
ATOM 795 C C . CYS A 1 104 ? -10.459 -6.556 5.279 1.00 96.12 104 CY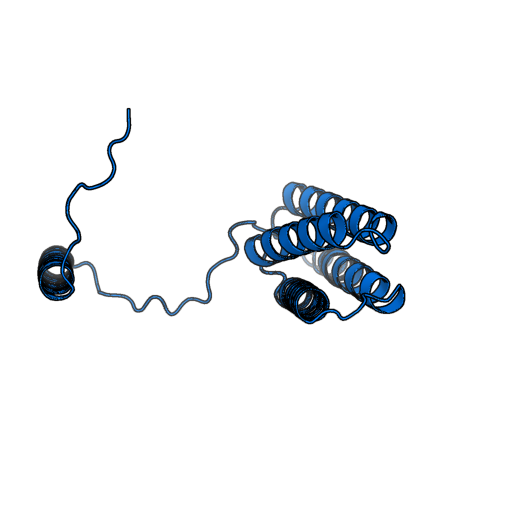S A C 1
ATOM 797 O O . CYS A 1 104 ? -11.580 -6.955 5.593 1.00 96.12 104 CYS A O 1
ATOM 799 N N . LEU A 1 105 ? -10.234 -5.282 4.943 1.00 95.31 105 LEU A N 1
ATOM 800 C CA . LEU A 1 105 ? -11.274 -4.249 4.983 1.00 95.31 105 LEU A CA 1
ATOM 801 C C . LEU A 1 105 ? -12.392 -4.491 3.965 1.00 95.31 105 LEU A C 1
ATOM 803 O O . LEU A 1 105 ? -13.564 -4.337 4.303 1.00 95.31 105 LEU A O 1
ATOM 807 N N . HIS A 1 106 ? -12.065 -4.921 2.743 1.00 94.25 106 HIS A N 1
ATOM 808 C CA . HIS A 1 106 ? -13.085 -5.287 1.752 1.00 94.25 106 HIS A CA 1
ATOM 809 C C . HIS A 1 106 ? -13.936 -6.484 2.202 1.00 94.25 106 HIS A C 1
ATOM 811 O O . HIS A 1 106 ? -15.111 -6.567 1.846 1.00 94.25 106 HIS A O 1
ATOM 817 N N . ALA A 1 107 ? -13.371 -7.390 3.006 1.00 95.12 107 ALA A N 1
ATOM 818 C CA . ALA A 1 107 ? -14.089 -8.511 3.607 1.00 95.12 107 ALA A CA 1
ATOM 819 C C . ALA A 1 107 ? -14.914 -8.124 4.857 1.00 95.12 107 ALA A C 1
ATOM 821 O O . ALA A 1 107 ? -15.535 -8.994 5.466 1.00 95.12 107 ALA A O 1
ATOM 822 N N . GLY A 1 108 ? -14.935 -6.843 5.246 1.00 93.25 108 GLY A N 1
ATOM 823 C CA . GLY A 1 108 ? -15.632 -6.356 6.442 1.00 93.25 108 GLY A CA 1
ATOM 824 C C . GLY A 1 108 ? -14.859 -6.561 7.748 1.00 93.25 108 GLY A C 1
ATOM 825 O O . GLY A 1 108 ? -15.442 -6.447 8.826 1.00 93.25 108 GLY A O 1
ATOM 826 N N . GLY A 1 109 ? -13.566 -6.885 7.666 1.00 93.75 109 GLY A N 1
ATOM 827 C CA . GLY A 1 109 ? -12.665 -6.909 8.812 1.00 93.75 109 GLY A CA 1
ATOM 828 C C . GLY A 1 109 ? -12.303 -5.506 9.303 1.00 93.75 109 GLY A C 1
ATOM 829 O O . GLY A 1 109 ? -12.735 -4.493 8.754 1.00 93.75 109 GLY A O 1
ATOM 830 N N . ALA A 1 110 ? -11.484 -5.451 10.350 1.00 93.31 110 ALA A N 1
ATOM 831 C CA . ALA A 1 110 ? -10.981 -4.209 10.926 1.00 93.31 110 ALA A CA 1
ATOM 832 C C . ALA A 1 110 ? -9.454 -4.239 10.974 1.00 93.31 110 ALA A C 1
ATOM 834 O O . ALA A 1 110 ? -8.865 -5.282 11.251 1.00 93.31 110 ALA A O 1
ATOM 835 N N . VAL A 1 111 ? -8.829 -3.086 10.743 1.00 95.00 111 VAL A N 1
ATOM 836 C CA . VAL A 1 111 ? -7.383 -2.915 10.904 1.00 95.00 111 VAL A CA 1
ATOM 837 C C . VAL A 1 111 ? -7.093 -2.480 12.334 1.00 95.00 111 VAL A C 1
ATOM 839 O O . VAL A 1 111 ? -7.684 -1.539 12.863 1.00 95.00 111 VAL A O 1
ATOM 842 N N . THR A 1 112 ? -6.162 -3.169 12.972 1.00 94.94 112 THR A N 1
ATOM 843 C CA . THR A 1 112 ? -5.717 -2.901 14.333 1.00 94.94 112 THR A CA 1
ATOM 844 C C . THR A 1 112 ? -4.533 -1.940 14.345 1.00 94.94 112 THR A C 1
ATOM 846 O O . THR A 1 112 ? -3.710 -1.900 13.432 1.00 94.94 112 THR A O 1
ATOM 849 N N . LYS A 1 113 ? -4.363 -1.213 15.455 1.00 94.19 113 LYS A N 1
ATOM 850 C CA . LYS A 1 113 ? -3.184 -0.351 15.662 1.00 94.19 113 LYS A CA 1
ATOM 851 C C . LYS A 1 113 ? -1.861 -1.118 15.562 1.00 94.19 113 LYS A C 1
ATOM 853 O O . LYS A 1 113 ? -0.861 -0.545 15.154 1.00 94.19 113 LYS A O 1
ATOM 858 N N . LYS A 1 114 ? -1.859 -2.407 15.918 1.00 95.38 114 LYS A N 1
ATOM 859 C CA . LYS A 1 114 ? -0.675 -3.267 15.828 1.00 95.38 114 LYS A CA 1
ATOM 860 C C . LYS A 1 114 ? -0.263 -3.513 14.376 1.00 95.38 114 LYS A C 1
ATOM 862 O O . LYS A 1 114 ? 0.921 -3.477 14.082 1.00 95.38 114 LYS A O 1
ATOM 867 N N . GLU A 1 115 ? -1.221 -3.728 13.480 1.00 96.62 115 GLU A N 1
ATOM 868 C CA . GLU A 1 115 ? -0.933 -3.896 12.050 1.00 96.62 115 GLU A CA 1
ATOM 869 C C . GLU A 1 115 ? -0.403 -2.598 11.433 1.00 96.62 115 GLU A C 1
ATOM 871 O O . GLU A 1 115 ? 0.536 -2.627 10.642 1.00 96.62 115 GLU A O 1
ATOM 876 N N . VAL A 1 116 ? -0.930 -1.443 11.854 1.00 96.19 116 VAL A N 1
ATOM 877 C CA . VAL A 1 116 ? -0.395 -0.140 11.426 1.00 96.19 116 VAL A CA 1
ATOM 878 C C . VAL A 1 116 ? 1.033 0.082 11.940 1.00 96.19 116 VAL A C 1
ATOM 880 O O . VAL A 1 116 ? 1.889 0.555 11.194 1.00 96.19 116 VAL A O 1
ATOM 883 N N . GLU A 1 117 ? 1.323 -0.321 13.178 1.00 96.50 117 GLU A N 1
ATOM 884 C CA . GLU A 1 117 ? 2.682 -0.308 13.734 1.00 96.50 117 GLU A CA 1
ATOM 885 C C . GLU A 1 117 ? 3.631 -1.218 12.935 1.00 96.50 117 GLU A C 1
ATOM 887 O O . GLU A 1 117 ? 4.768 -0.839 12.663 1.00 96.50 117 GLU A O 1
ATOM 892 N N . THR A 1 118 ? 3.168 -2.384 12.473 1.00 97.12 118 THR A N 1
ATOM 893 C CA . THR A 1 118 ? 3.958 -3.249 11.584 1.00 97.12 118 THR A CA 1
ATOM 894 C C . THR A 1 118 ? 4.322 -2.540 10.275 1.00 97.12 118 THR A C 1
ATOM 896 O O . THR A 1 118 ? 5.480 -2.596 9.864 1.00 97.12 118 THR A O 1
ATOM 899 N N . LEU A 1 119 ? 3.397 -1.797 9.651 1.00 97.44 119 LEU A N 1
ATOM 900 C CA . LEU A 1 119 ? 3.711 -0.992 8.458 1.00 97.44 119 LEU A CA 1
ATOM 901 C C . LEU A 1 119 ? 4.799 0.057 8.743 1.00 97.44 119 LEU A C 1
ATOM 903 O O . LEU A 1 119 ? 5.710 0.240 7.933 1.00 97.44 119 LEU A O 1
ATOM 907 N N . TYR A 1 120 ? 4.727 0.731 9.896 1.00 97.12 120 TYR A N 1
ATOM 908 C CA . TYR A 1 120 ? 5.745 1.695 10.325 1.00 97.12 120 TYR A CA 1
ATOM 909 C C . TYR A 1 120 ? 7.122 1.041 10.499 1.00 97.12 120 TYR A C 1
ATOM 911 O O . TYR A 1 120 ? 8.134 1.571 10.030 1.00 97.12 120 TYR A O 1
ATOM 919 N N . GLN A 1 121 ? 7.162 -0.123 11.148 1.00 96.00 121 GLN A N 1
ATOM 920 C CA . GLN A 1 121 ? 8.392 -0.870 11.398 1.00 96.00 121 GLN A CA 1
ATOM 921 C C . GLN A 1 121 ? 9.045 -1.343 10.101 1.00 96.00 121 GLN A C 1
ATOM 923 O O . GLN A 1 121 ? 10.257 -1.207 9.964 1.00 96.00 121 GLN A O 1
ATOM 928 N N . LEU A 1 122 ? 8.259 -1.810 9.128 1.00 96.12 122 LEU A N 1
ATOM 929 C CA . LEU A 1 122 ? 8.764 -2.203 7.810 1.00 96.12 122 LEU A CA 1
ATOM 930 C C . LEU A 1 122 ? 9.426 -1.033 7.073 1.00 96.12 122 LEU A C 1
ATOM 932 O O . LEU A 1 122 ? 10.492 -1.199 6.479 1.00 96.12 122 LEU A O 1
ATOM 936 N N . ILE A 1 123 ? 8.830 0.163 7.138 1.00 95.56 123 ILE A N 1
ATOM 937 C CA . ILE A 1 123 ? 9.433 1.372 6.559 1.00 95.56 123 ILE A CA 1
ATOM 938 C C . ILE A 1 123 ? 10.730 1.709 7.297 1.00 95.56 123 ILE A C 1
ATOM 940 O O . ILE A 1 123 ? 11.763 1.905 6.664 1.00 95.56 123 ILE A O 1
ATOM 944 N N . SER A 1 124 ? 10.702 1.778 8.627 1.00 93.50 124 SER A N 1
ATOM 945 C CA . SER A 1 124 ? 11.891 2.138 9.406 1.00 93.50 124 SER A CA 1
ATOM 946 C C . SER A 1 124 ? 13.038 1.158 9.154 1.00 93.50 124 SER A C 1
ATOM 948 O O . SER A 1 124 ? 14.120 1.589 8.772 1.00 93.50 124 SER A O 1
ATOM 950 N N . PHE A 1 125 ? 12.770 -0.149 9.219 1.00 91.50 125 PHE A N 1
ATOM 951 C CA . PHE A 1 125 ? 13.749 -1.197 8.939 1.00 91.50 125 PHE A CA 1
ATOM 952 C C . PHE A 1 125 ? 14.394 -1.026 7.559 1.00 91.50 125 PHE A C 1
ATOM 954 O O . PHE A 1 125 ? 15.615 -0.941 7.459 1.00 91.50 125 PHE A O 1
ATOM 961 N N . HIS A 1 126 ? 13.590 -0.877 6.503 1.00 89.56 126 HIS A N 1
ATOM 962 C CA . HIS A 1 126 ? 14.121 -0.788 5.143 1.00 89.56 126 HIS A CA 1
ATOM 963 C C . HIS A 1 126 ? 15.009 0.444 4.917 1.00 89.56 126 HIS A C 1
ATOM 965 O O . HIS A 1 126 ? 15.992 0.379 4.184 1.00 89.56 126 HIS A O 1
ATOM 971 N N . PHE A 1 127 ? 14.674 1.582 5.526 1.00 87.62 127 PHE A N 1
ATOM 972 C CA . PHE A 1 127 ? 15.415 2.827 5.307 1.00 87.62 127 PHE A CA 1
ATOM 973 C C . PHE A 1 127 ? 16.519 3.094 6.338 1.00 87.62 127 PHE A C 1
ATOM 975 O O . PHE A 1 127 ? 17.350 3.971 6.097 1.00 87.62 127 PHE A O 1
ATOM 982 N N . ASP A 1 128 ? 16.532 2.392 7.469 1.00 80.00 128 ASP A N 1
ATOM 983 C CA . ASP A 1 128 ? 17.600 2.493 8.467 1.00 80.00 128 ASP A CA 1
ATOM 984 C C . ASP A 1 128 ? 18.759 1.533 8.139 1.00 80.00 128 ASP A C 1
ATOM 986 O O . ASP A 1 128 ? 19.918 1.897 8.335 1.00 80.00 128 ASP A O 1
ATOM 990 N N . ASP A 1 129 ? 18.478 0.373 7.531 1.00 58.59 129 ASP A N 1
ATOM 991 C CA . ASP A 1 129 ? 19.499 -0.605 7.113 1.00 58.59 129 ASP A CA 1
ATOM 992 C C . ASP A 1 129 ? 20.357 -0.084 5.936 1.00 58.59 129 ASP A C 1
ATOM 994 O O . ASP A 1 129 ? 21.581 -0.227 5.909 1.00 58.59 129 ASP A O 1
ATOM 998 N N . VAL A 1 130 ? 19.746 0.665 5.007 1.00 55.19 130 VAL A N 1
ATOM 999 C CA . VAL A 1 130 ? 20.435 1.247 3.835 1.00 55.19 130 VAL A CA 1
ATOM 1000 C C . VAL A 1 130 ? 21.493 2.292 4.224 1.00 55.19 130 VAL A C 1
ATOM 1002 O O . VAL A 1 130 ? 22.506 2.419 3.533 1.00 55.19 130 VAL A O 1
ATOM 1005 N N . MET A 1 131 ? 21.314 3.006 5.343 1.00 49.12 131 MET A N 1
ATOM 1006 C CA . MET A 1 131 ? 22.255 4.043 5.801 1.00 49.12 131 MET A CA 1
ATOM 1007 C C . MET A 1 131 ? 23.524 3.478 6.459 1.00 49.12 131 MET A C 1
ATOM 1009 O O . MET A 1 131 ? 24.503 4.212 6.593 1.00 49.12 131 MET A O 1
ATOM 1013 N N . ASN A 1 132 ? 23.542 2.192 6.829 1.00 44.88 132 ASN A N 1
ATOM 1014 C CA . ASN A 1 132 ? 24.722 1.534 7.403 1.00 44.88 132 ASN A CA 1
ATOM 1015 C C . ASN A 1 132 ? 25.613 0.865 6.343 1.00 44.88 132 ASN A C 1
ATOM 1017 O O . ASN A 1 132 ? 26.820 0.751 6.537 1.00 44.88 132 ASN A O 1
ATOM 1021 N N . THR A 1 133 ? 25.060 0.465 5.196 1.00 47.56 133 THR A N 1
ATOM 1022 C CA . THR A 1 133 ? 25.822 -0.204 4.123 1.00 47.56 133 THR A CA 1
ATOM 1023 C C . THR A 1 133 ? 26.642 0.727 3.224 1.00 47.56 133 THR A C 1
ATOM 1025 O O . THR A 1 133 ? 27.530 0.255 2.515 1.00 47.56 133 THR A O 1
ATOM 1028 N N . THR A 1 134 ? 26.390 2.040 3.227 1.00 48.59 134 THR A N 1
ATOM 1029 C CA . THR A 1 134 ? 27.133 3.007 2.390 1.00 48.59 134 THR A CA 1
ATOM 1030 C C . THR A 1 134 ? 28.320 3.669 3.094 1.00 48.59 134 THR A C 1
ATOM 1032 O O . THR A 1 134 ? 29.018 4.462 2.469 1.00 48.59 134 THR A O 1
ATOM 1035 N N . ALA A 1 135 ? 28.580 3.348 4.366 1.00 45.91 135 ALA A N 1
ATOM 1036 C CA . ALA A 1 135 ? 29.706 3.901 5.123 1.00 45.91 135 ALA A CA 1
ATOM 1037 C C . ALA A 1 135 ? 31.029 3.117 4.960 1.00 45.91 135 ALA A C 1
ATOM 1039 O O . ALA A 1 135 ? 32.063 3.603 5.400 1.00 45.91 135 ALA A O 1
ATOM 1040 N N . ASP A 1 136 ? 31.019 1.948 4.305 1.00 40.72 136 ASP A N 1
ATOM 1041 C CA . ASP A 1 136 ? 32.163 1.012 4.266 1.00 40.72 136 ASP A CA 1
ATOM 1042 C C . ASP A 1 136 ? 32.902 0.958 2.909 1.00 40.72 136 ASP A C 1
ATOM 1044 O O . ASP A 1 136 ? 33.587 -0.006 2.583 1.00 40.72 136 ASP A O 1
ATOM 1048 N N . LYS A 1 137 ? 32.747 1.977 2.052 1.00 45.06 137 LYS A N 1
ATOM 1049 C CA . LYS A 1 137 ? 33.468 2.057 0.764 1.00 45.06 137 LYS A CA 1
ATOM 1050 C C . LYS A 1 137 ? 34.139 3.409 0.557 1.00 45.06 137 LYS A C 1
ATOM 1052 O O . LYS A 1 137 ? 33.874 4.102 -0.421 1.00 45.06 137 LYS A O 1
ATOM 1057 N N . THR A 1 138 ? 35.029 3.753 1.477 1.00 46.09 138 THR A N 1
ATOM 1058 C CA . THR A 1 138 ? 36.124 4.693 1.211 1.00 46.09 138 THR A CA 1
ATOM 1059 C C . THR A 1 138 ? 37.289 4.327 2.119 1.00 46.09 138 THR A C 1
ATOM 1061 O O . THR A 1 138 ? 37.379 4.833 3.229 1.00 46.09 138 THR A O 1
ATOM 1064 N N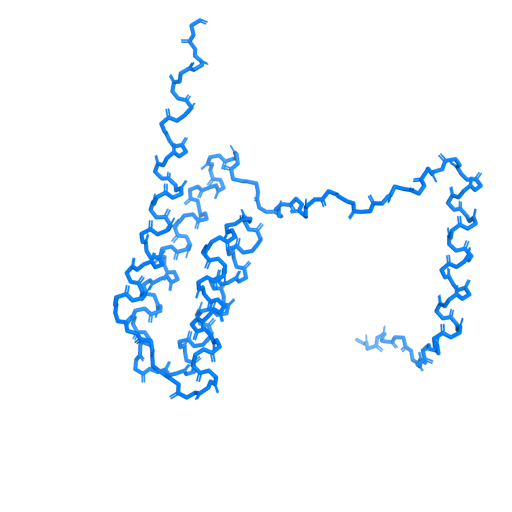 . ASP A 1 139 ? 38.133 3.425 1.626 1.00 40.03 139 ASP A N 1
ATOM 1065 C CA . ASP A 1 139 ? 39.561 3.326 1.940 1.00 40.03 139 ASP A CA 1
ATOM 1066 C C . ASP A 1 139 ? 40.304 3.010 0.632 1.00 40.03 139 ASP A C 1
ATOM 1068 O O . ASP A 1 139 ? 39.802 2.152 -0.139 1.00 40.03 139 ASP A O 1
#

InterPro domains:
  IPR008207 Signal transduction histidine kinase, phosphotransfer (Hpt) domain [PF01627] (54-115)
  IPR008207 Signal transduction histidine kinase, phosphotransfer (Hpt) domain [PS50894] (40-139)
  IPR036641 HPT domain superfamily [G3DSA:1.20.120.160] (42-136)
  IPR036641 HPT domain superfamily [SSF47226] (1-129)

Sequence (139 aa):
MNEYLSKPATMGQLAELIDLATQFQLERDIPLLPQSVAPKPMLDLTDHQLSKKIKQALLMLVQKITESIDDTSALLHHLHTLKGCAGQAGLTELQNNAAELETCLHAGGAVTKKEVETLYQLISFH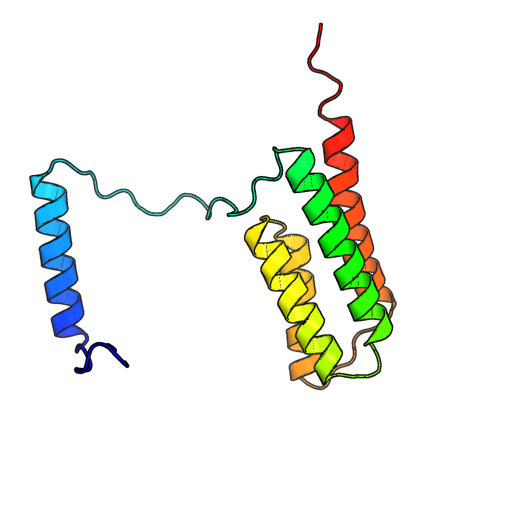FDDVMNTTADKTD

Radius of gyration: 21.28 Å; Cα contacts (8 Å, |Δi|>4):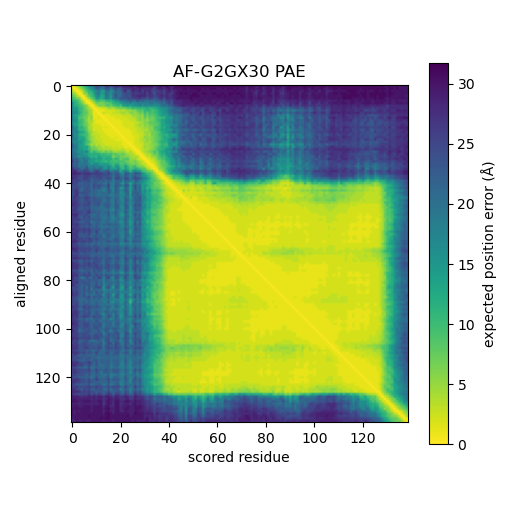 91; chains: 1; bounding box: 55×28×55 Å

Mean predicted aligned error: 12.86 Å

Nearest PDB structures (foldseek):
  4euk-assembly1_B  TM=5.754E-01  e=1.264E-01  Arabidopsis thaliana
  1yvi-assembly1_A  TM=5.299E-01  e=9.700E-02  Oryza sativa
  1wn0-assembly4_D  TM=4.175E-01  e=1.264E-01  Zea mays
  3us6-assembly1_A  TM=4.979E-01  e=2.795E-01  Medicago truncatula
  1yvi-assembly2_B  TM=4.713E-01  e=2.946E-01  Oryza sativa

Organism: NCBI:txid1005043